Protein 1VDN (pdb70)

B-factor: mean 14.42, std 6.98, range [4.87, 48.29]

Foldseek 3Di:
DKKKFQKDWQNHTLGMWMKDWQCVQQVPVSVQQQCQQACVLVHHFAPKFQQFAAAPWKTKIFFRPPNHPPHFATPVGHFAFQRDQPDFQAAFFWKKFDADWGRHGGGMIIGTHGRDRVCRVTIHTTIGTDPDVVSRVVVNVQAHRRRHGPITMGRNHMHGD/DPPD

Sequence (165 aa):
SQVYFDVEADGQPIGRVVFKLYNDIVPKTAENFRALCTGEKGFGYAGSPFHRVIPDFMLQGGDFTAGNGTGGKSIYGGKFPDENFKKHHDRPGLLSMANAGPNTNGSQFFITTVPCPWLDGKHVVFGEVVDGYDIVKKVESLGSPSGATKARIVVAKSGELAAPA

Secondary structure (DSSP, 8-state):
-EEEEEEEETTEEEEEEEEEE-TTT-HHHHHHHHHHHHTTTS--STT-B--EEETTTEEEE--TTTSSSS----TTSS-B------S---SSSEEEE-BSSTT-B-S-EEEESS--GGGTTTS-EEEEEEE-HHHHHHHHTT--TTS--SS-EEEEEEEE-/-B--

Solvent-accessible surface area: 7137 Å² total; per-residue (Å²): 68,74,0,17,0,30,3,45,10,94,55,113,96,58,30,102,4,14,0,96,3,12,61,128,56,0,75,83,1,3,61,0,0,42,0,1,2,42,29,99,105,70,57,14,0,66,53,3,18,6,46,43,0,25,43,116,22,0,2,3,0,0,1,43,80,49,19,89,26,115,19,12,73,1,31,92,51,49,123,3,77,25,52,28,69,141,68,91,0,84,101,50,4,2,0,0,0,3,12,76,23,115,79,32,1,7,1,20,0,0,2,0,13,38,66,0,72,152,12,45,35,131,6,0,3,0,0,44,24,61,88,12,67,104,13,1,115,117,3,25,76,64,18,31,122,93,2,64,32,213,15,151,3,36,1,35,107,13,7,87,135,104,28,1,111

Organism: Saccharomyces cerevisiae (strain ATCC 204508 / S288c) (NCBI:txid559292)

Radius of gyration: 13.89 Å; Cα contacts (8 Å, |Δi|>4): 442; chains: 2; bounding box: 30×35×34 Å

Structure (mmCIF, N/CA/C/O backbone):
data_1VDN
#
_entry.id   1VDN
#
_cell.length_a   31.737
_cell.length_b   40.009
_cell.length_c   112.736
_cell.angle_alpha   90.000
_cell.angle_beta   90.000
_cell.angle_gamma   90.000
#
_symmetry.space_group_name_H-M   'P 21 21 21'
#
loop_
_entity.id
_entity.type
_entity.pdbx_description
1 polymer 'Cyclophilin A'
2 polymer (ACE)AAPA(MCM)
3 water water
#
loop_
_atom_site.group_PDB
_atom_site.id
_atom_site.type_symbol
_atom_site.label_atom_id
_atom_site.label_alt_id
_atom_site.label_comp_id
_atom_site.label_asym_id
_atom_site.label_entity_id
_atom_site.label_seq_id
_atom_site.pdbx_PDB_ins_code
_atom_site.Cartn_x
_atom_site.Cartn_y
_atom_site.Cartn_z
_atom_site.occupancy
_atom_site.B_iso_or_equiv
_atom_site.auth_seq_id
_atom_site.auth_comp_id
_atom_site.auth_asym_id
_atom_site.auth_atom_id
_atom_site.pdbx_PDB_model_num
ATOM 1 N N . SER A 1 2 ? -2.642 21.731 -15.540 1.00 23.33 2 SER A N 1
ATOM 2 C CA . SER A 1 2 ? -3.485 22.400 -16.576 1.00 20.95 2 SER A CA 1
ATOM 3 C C . SE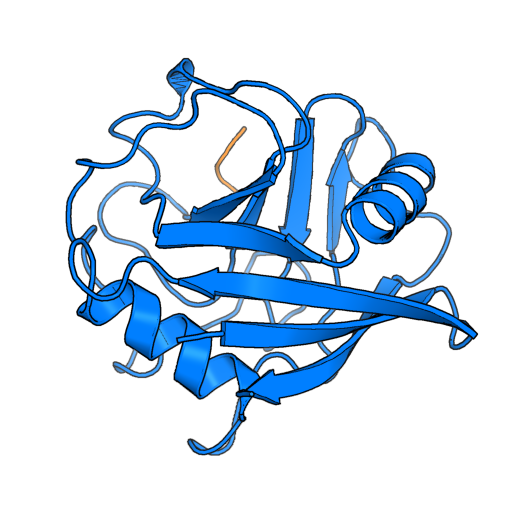R A 1 2 ? -3.996 23.743 -16.073 1.00 17.49 2 SER A C 1
ATOM 4 O O . SER A 1 2 ? -4.864 23.798 -15.206 1.00 17.76 2 SER A O 1
ATOM 6 N N . GLN A 1 3 ? -3.444 24.822 -16.622 1.00 15.10 3 GLN A N 1
ATOM 7 C CA . GLN A 1 3 ? -3.833 26.172 -16.237 1.00 12.80 3 GLN A CA 1
ATOM 8 C C . GLN A 1 3 ? -4.341 26.951 -17.442 1.00 11.91 3 GLN A C 1
ATOM 9 O O . GLN A 1 3 ? -3.809 26.836 -18.548 1.00 12.44 3 GLN A O 1
ATOM 15 N N . VAL A 1 4 ? -5.377 27.748 -17.216 1.00 10.24 4 VAL A N 1
ATOM 16 C CA . VAL A 1 4 ? -5.956 28.580 -18.257 1.00 9.81 4 VAL A CA 1
ATOM 17 C C . VAL A 1 4 ? -6.102 29.974 -17.663 1.00 9.18 4 VAL A C 1
ATOM 18 O O . VAL A 1 4 ? -6.015 30.146 -16.443 1.00 8.76 4 VAL A O 1
ATOM 22 N N . TYR A 1 5 ? -6.319 30.972 -18.508 1.00 7.41 5 TYR A N 1
ATOM 23 C CA . TYR A 1 5 ? -6.440 32.334 -18.012 1.00 8.00 5 TYR A CA 1
ATOM 24 C C . TYR A 1 5 ? -7.487 33.173 -18.717 1.00 9.78 5 TYR A C 1
ATOM 25 O O . TYR A 1 5 ? -7.936 32.848 -19.823 1.00 9.21 5 TYR A O 1
ATOM 34 N N . PHE A 1 6 ? -7.847 34.264 -18.047 1.00 9.10 6 PHE A N 1
ATOM 35 C CA . PHE A 1 6 ? -8.792 35.260 -18.537 1.00 8.76 6 PHE A CA 1
ATOM 36 C C . PHE A 1 6 ? -8.118 36.620 -18.396 1.00 9.05 6 PHE A C 1
ATOM 37 O O . PHE A 1 6 ? -7.559 36.923 -17.341 1.00 9.37 6 PHE A O 1
ATOM 45 N N . ASP A 1 7 ? -8.160 37.432 -19.445 1.00 9.51 7 ASP A N 1
ATOM 46 C CA . ASP A 1 7 ? -7.667 38.799 -19.351 1.00 10.86 7 ASP A CA 1
ATOM 47 C C . ASP A 1 7 ? -8.997 39.514 -19.194 1.00 9.60 7 ASP A C 1
ATOM 48 O O . ASP A 1 7 ? -9.831 39.469 -20.096 1.00 11.97 7 ASP A O 1
ATOM 53 N N . VAL A 1 8 ? -9.209 40.151 -18.048 1.00 9.99 8 VAL A N 1
ATOM 54 C CA . VAL A 1 8 ? -10.475 40.822 -17.785 1.00 9.31 8 VAL A CA 1
ATOM 55 C C . VAL A 1 8 ? -10.462 42.325 -18.041 1.00 9.66 8 VAL A C 1
ATOM 56 O O . VAL A 1 8 ? -9.507 43.019 -17.693 1.00 10.57 8 VAL A O 1
ATOM 60 N N . GLU A 1 9 ? -11.527 42.822 -18.666 1.00 8.50 9 GLU A N 1
ATOM 61 C CA . GLU A 1 9 ? -11.647 44.245 -18.938 1.00 8.87 9 GLU A CA 1
ATOM 62 C C . GLU A 1 9 ? -12.985 44.760 -18.428 1.00 8.85 9 GLU A C 1
ATOM 63 O O . GLU A 1 9 ? -13.983 44.042 -18.451 1.00 9.62 9 GLU A O 1
ATOM 69 N N . ALA A 1 10 ? -12.984 46.000 -17.951 1.00 7.89 10 ALA A N 1
ATOM 70 C CA . ALA A 1 10 ? -14.192 46.657 -17.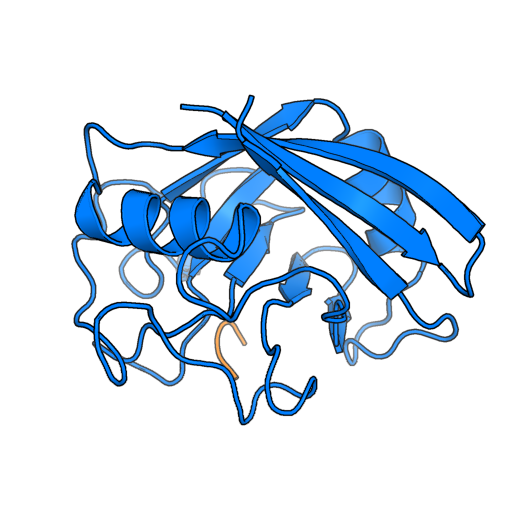475 1.00 8.92 10 ALA A CA 1
ATOM 71 C C . ALA A 1 10 ? -14.292 47.925 -18.315 1.00 10.53 10 ALA A C 1
ATOM 72 O O . ALA A 1 10 ? -13.440 48.813 -18.222 1.00 11.39 10 ALA A O 1
ATOM 74 N N . ASP A 1 11 ? -15.329 48.001 -19.142 1.00 10.51 11 ASP A N 1
ATOM 75 C CA . ASP A 1 11 ? -15.522 49.143 -20.024 1.00 11.64 11 ASP A CA 1
ATOM 76 C C . ASP A 1 11 ? -14.291 49.353 -20.904 1.00 12.76 11 ASP A C 1
ATOM 77 O O . ASP A 1 11 ? -13.840 50.483 -21.110 1.00 12.26 11 ASP A O 1
ATOM 82 N N . GLY A 1 12 ? -13.750 48.246 -21.408 1.00 13.11 12 GLY A N 1
ATOM 83 C CA . GLY A 1 12 ? -12.591 48.299 -22.285 1.00 14.17 12 GLY A CA 1
ATOM 84 C C . GLY A 1 12 ? -11.255 48.536 -21.608 1.00 14.63 12 GLY A C 1
ATOM 85 O O . GLY A 1 12 ? -10.210 48.546 -22.262 1.00 14.29 12 GLY A O 1
ATOM 86 N N . GLN A 1 13 ? -11.284 48.730 -20.296 1.00 14.92 13 GLN A N 1
ATOM 87 C CA . GLN A 1 13 ? -10.066 48.969 -19.534 1.00 15.25 13 GLN A CA 1
ATOM 88 C C . GLN A 1 13 ? -9.509 47.685 -18.933 1.00 14.75 13 GLN A C 1
ATOM 89 O O . GLN A 1 13 ? -10.208 46.982 -18.212 1.00 12.14 13 GLN A O 1
ATOM 95 N N . PRO A 1 14 ? -8.243 47.354 -19.236 1.00 14.05 14 PRO A N 1
ATOM 96 C CA . PRO A 1 14 ? -7.646 46.134 -18.684 1.00 15.25 14 PRO A CA 1
ATOM 97 C C . PRO A 1 14 ? -7.611 46.192 -17.158 1.00 16.17 14 PRO A C 1
ATOM 98 O O . PRO A 1 14 ? -7.133 47.170 -16.578 1.00 17.87 14 PRO A O 1
ATOM 102 N N . ILE A 1 15 ? -8.116 45.143 -16.515 1.00 16.51 15 ILE A N 1
ATOM 103 C CA . ILE A 1 15 ? -8.148 45.079 -15.060 1.00 17.96 15 ILE A CA 1
ATOM 104 C C . ILE A 1 15 ? -7.133 44.078 -14.525 1.00 16.43 15 ILE A C 1
ATOM 105 O O . ILE A 1 15 ? -6.747 44.138 -13.360 1.00 19.14 15 ILE A O 1
ATOM 110 N N . GLY A 1 16 ? -6.706 43.154 -15.378 1.00 14.32 16 GLY A N 1
ATOM 111 C CA . GLY A 1 16 ? -5.739 42.162 -14.952 1.00 13.26 16 GLY A CA 1
ATOM 112 C C . GLY A 1 16 ? -6.037 40.774 -15.477 1.00 12.05 16 GLY A C 1
ATOM 113 O O . GLY A 1 16 ? -7.092 40.532 -16.067 1.00 11.17 16 GLY A O 1
ATOM 114 N N . ARG A 1 17 ? -5.101 39.858 -15.254 1.00 12.14 17 ARG A N 1
ATOM 115 C CA . ARG A 1 17 ? -5.238 38.481 -15.708 1.00 10.94 17 ARG A CA 1
ATOM 116 C C . ARG A 1 17 ? -5.499 37.516 -14.554 1.00 11.81 17 ARG A C 1
ATOM 117 O O . ARG A 1 17 ? -4.793 37.535 -13.543 1.00 12.43 17 ARG A O 1
ATOM 125 N N . VAL A 1 18 ? -6.522 36.680 -14.711 1.00 8.28 18 VAL A N 1
ATOM 126 C CA . VAL A 1 18 ? -6.871 35.678 -13.708 1.00 9.25 18 VAL A CA 1
ATOM 127 C C . VAL A 1 18 ? -6.446 34.322 -14.249 1.00 8.77 18 VAL A C 1
ATOM 128 O O . VAL A 1 18 ? -6.737 33.982 -15.399 1.00 9.33 18 VAL A O 1
ATOM 132 N N . VAL A 1 19 ? -5.743 33.553 -13.428 1.00 8.14 19 VAL A N 1
ATOM 133 C CA . VAL A 1 19 ? -5.284 32.233 -13.834 1.00 7.95 19 VAL A CA 1
ATOM 134 C C . VAL A 1 19 ? -5.957 31.165 -12.987 1.00 8.59 19 VAL A C 1
ATOM 135 O O . VAL A 1 19 ? -6.050 31.294 -11.760 1.00 9.26 19 VAL A O 1
ATOM 139 N N . PHE A 1 20 ? -6.440 30.116 -13.647 1.00 6.71 20 PHE A N 1
ATOM 140 C CA . PHE A 1 20 ? -7.109 29.020 -12.956 1.00 8.59 20 PHE A CA 1
ATOM 141 C C . PHE A 1 20 ? -6.370 27.707 -13.130 1.00 9.55 20 PHE A C 1
ATOM 142 O O . PHE A 1 20 ? -5.791 27.448 -14.184 1.00 9.99 20 PHE A O 1
ATOM 150 N N . LYS A 1 21 ? -6.409 26.879 -12.091 1.00 9.13 21 LYS A N 1
ATOM 151 C CA . LYS A 1 21 ? -5.833 25.546 -12.147 1.00 9.79 21 LYS A CA 1
ATOM 152 C C . LYS A 1 21 ? -7.064 24.657 -12.249 1.00 11.46 21 LYS A C 1
ATOM 153 O O . LYS A 1 21 ? -7.984 24.782 -11.435 1.00 11.51 21 LYS A O 1
ATOM 159 N N . LEU A 1 22 ? -7.095 23.781 -13.247 1.00 11.73 22 LEU A N 1
ATOM 160 C CA . LEU A 1 22 ? -8.228 22.886 -13.426 1.00 11.76 22 LEU A CA 1
ATOM 161 C C . LEU A 1 22 ? -7.947 21.525 -12.795 1.00 12.13 22 LEU A C 1
ATOM 162 O O . LEU A 1 22 ? -6.812 21.047 -12.797 1.00 12.46 22 LEU A O 1
ATOM 167 N N . TYR A 1 23 ? -8.990 20.913 -12.247 1.00 12.15 23 TYR A N 1
ATOM 168 C CA . TYR A 1 23 ? -8.877 19.614 -11.591 1.00 12.44 23 TYR A CA 1
ATOM 169 C C . TYR A 1 23 ? -9.085 18.492 -12.607 1.00 13.11 23 TYR A C 1
ATOM 170 O O . TYR A 1 23 ? -10.016 17.694 -12.488 1.00 13.00 23 TYR A O 1
ATOM 179 N N . ASN A 1 24 ? -8.197 18.431 -13.595 1.00 13.91 24 ASN A N 1
ATOM 180 C CA . ASN A 1 24 ? -8.273 17.436 -14.662 1.00 17.20 24 ASN A CA 1
ATOM 181 C C . ASN A 1 24 ? -8.375 15.991 -14.181 1.00 17.44 24 ASN A C 1
ATOM 182 O O . ASN A 1 24 ? -9.081 15.179 -14.782 1.00 16.68 24 ASN A O 1
ATOM 187 N N . ASP A 1 25 ? -7.662 15.673 -13.105 1.00 18.93 25 ASP A N 1
ATOM 188 C CA . ASP A 1 25 ? -7.646 14.320 -12.556 1.00 19.87 25 ASP A CA 1
ATOM 189 C C . ASP A 1 25 ? -8.965 13.854 -11.939 1.00 19.56 25 ASP A C 1
ATOM 190 O O . ASP A 1 25 ? -9.256 12.658 -11.921 1.00 20.56 25 ASP A O 1
ATOM 195 N N . ILE A 1 26 ? -9.762 14.794 -11.442 1.00 18.03 26 ILE A N 1
ATOM 196 C CA . ILE A 1 26 ? -11.037 14.455 -10.814 1.00 17.45 26 ILE A CA 1
ATOM 197 C C . ILE A 1 26 ? -12.226 14.620 -11.760 1.00 15.11 26 ILE A C 1
ATOM 198 O O . ILE A 1 26 ? -13.136 13.787 -11.787 1.00 15.05 26 ILE A O 1
ATOM 203 N N . VAL A 1 27 ? -12.224 15.703 -12.528 1.00 12.93 27 VAL A N 1
ATOM 204 C CA . VAL A 1 27 ? -13.298 15.963 -13.484 1.00 12.29 27 VAL A CA 1
ATOM 205 C C . VAL A 1 27 ? -12.686 16.300 -14.835 1.00 10.70 27 VAL A C 1
ATOM 206 O O . VAL A 1 27 ? -12.738 17.442 -15.287 1.00 10.46 27 VAL A O 1
ATOM 210 N N . PRO A 1 28 ? -12.099 15.295 -15.501 1.00 11.75 28 PRO A N 1
ATOM 211 C CA . PRO A 1 28 ? -11.463 15.472 -16.809 1.00 11.40 28 PRO A CA 1
ATOM 212 C C . PRO A 1 28 ? -12.367 16.013 -17.911 1.00 10.73 28 PRO A C 1
ATOM 213 O O . PRO A 1 28 ? -11.951 16.864 -18.699 1.00 11.57 28 PRO A O 1
ATOM 217 N N . LYS A 1 29 ? -13.603 15.528 -17.965 1.00 11.62 29 LYS A N 1
ATOM 218 C CA . LYS A 1 29 ? -14.538 15.963 -18.996 1.00 10.47 29 LYS A CA 1
ATOM 219 C C . LYS A 1 29 ? -14.971 17.418 -18.835 1.00 11.17 29 LYS A C 1
ATOM 220 O O . LYS A 1 29 ? -15.088 18.159 -19.812 1.00 10.33 29 LYS A O 1
ATOM 226 N N . THR A 1 30 ? -15.205 17.824 -17.594 1.00 8.26 30 THR A N 1
ATOM 227 C CA . THR A 1 30 ? -15.621 19.190 -17.306 1.00 9.26 30 THR A CA 1
ATOM 228 C C . THR A 1 30 ? -14.438 20.141 -17.503 1.00 8.70 30 THR A C 1
ATOM 229 O O . THR A 1 30 ? -14.586 21.233 -18.054 1.00 9.69 30 THR A O 1
ATOM 233 N N . ALA A 1 31 ? -13.260 19.716 -17.056 1.00 9.34 31 ALA A N 1
ATOM 234 C CA . ALA A 1 31 ? -12.052 20.524 -17.206 1.00 9.63 31 ALA A CA 1
ATOM 235 C C . ALA A 1 31 ? -11.714 20.747 -18.683 1.00 9.14 31 ALA A C 1
ATOM 236 O O . ALA A 1 31 ? -11.349 21.853 -19.077 1.00 9.08 31 ALA A O 1
ATOM 238 N N . GLU A 1 32 ? -11.838 19.695 -19.490 1.00 9.73 32 GLU A N 1
ATOM 239 C CA . GLU A 1 32 ? -11.548 19.781 -20.921 1.00 10.04 32 GLU A CA 1
ATOM 240 C C . GLU A 1 32 ? -12.482 20.772 -21.605 1.00 9.50 32 GLU A C 1
ATOM 241 O O . GLU A 1 32 ? -12.059 21.542 -22.464 1.00 8.21 32 GLU A O 1
ATOM 247 N N . ASN A 1 33 ? -13.754 20.759 -21.217 1.00 8.92 33 ASN A N 1
ATOM 248 C CA . ASN A 1 33 ? -14.724 21.681 -21.796 1.00 7.85 33 ASN A CA 1
ATOM 249 C C . ASN A 1 33 ? -14.277 23.126 -21.543 1.00 6.36 33 ASN A C 1
ATOM 250 O O . ASN A 1 33 ? -14.202 23.945 -22.462 1.00 7.05 33 ASN A O 1
ATOM 255 N N . PHE A 1 34 ? -13.956 23.434 -20.292 1.00 6.47 34 PHE A N 1
ATOM 256 C CA . PHE A 1 34 ? -13.534 24.781 -19.933 1.00 5.56 34 PHE A CA 1
ATOM 257 C C . PHE A 1 34 ? -12.228 25.170 -20.632 1.00 6.06 34 PHE A C 1
ATOM 258 O O . PHE A 1 34 ? -12.090 26.287 -21.131 1.00 6.45 34 PHE A O 1
ATOM 266 N N . ARG A 1 35 ? -11.277 24.243 -20.668 1.00 6.94 35 ARG A N 1
ATOM 267 C CA . ARG A 1 35 ? -9.993 24.500 -21.315 1.00 7.64 35 ARG A CA 1
ATOM 268 C C . ARG A 1 35 ? -10.191 24.850 -22.790 1.00 7.19 35 ARG A C 1
ATOM 269 O O . ARG A 1 35 ? -9.677 25.860 -23.275 1.00 7.31 35 ARG A O 1
ATOM 277 N N . ALA A 1 36 ? -10.939 24.012 -23.501 1.00 8.82 36 ALA A N 1
ATOM 278 C CA . ALA A 1 36 ? -11.194 24.245 -24.921 1.00 7.85 36 ALA A CA 1
ATOM 279 C C . ALA A 1 36 ? -11.920 25.567 -25.158 1.00 6.45 36 ALA A C 1
ATOM 280 O O . ALA A 1 36 ? -11.646 26.271 -26.128 1.00 7.69 36 ALA A O 1
ATOM 282 N N . LEU A 1 37 ? -12.853 25.915 -24.275 1.00 7.13 37 LEU A N 1
ATOM 283 C CA . LEU A 1 37 ? -13.571 27.166 -24.447 1.00 6.56 37 LEU A CA 1
ATOM 284 C C . LEU A 1 37 ? -12.639 28.357 -24.207 1.00 6.58 37 LEU A C 1
ATOM 285 O O . LEU A 1 37 ? -12.836 29.432 -24.770 1.00 7.07 37 LEU A O 1
ATOM 290 N N . CYS A 1 38 ? -11.608 28.157 -23.389 1.00 6.92 38 CYS A N 1
ATOM 291 C CA . CYS A 1 38 ? -10.650 29.222 -23.117 1.00 6.61 38 CYS A CA 1
ATOM 292 C C . CYS A 1 38 ? -9.764 29.471 -24.333 1.00 6.47 38 CYS A C 1
ATOM 293 O O . CYS A 1 38 ? -9.491 30.614 -24.678 1.00 8.10 38 CYS A O 1
ATOM 296 N N . THR A 1 39 ? -9.319 28.400 -24.981 1.00 8.12 39 THR A N 1
ATOM 297 C CA . THR A 1 39 ? -8.459 28.556 -26.151 1.00 9.37 39 THR A CA 1
ATOM 298 C C . THR A 1 39 ? -9.256 28.951 -27.384 1.00 10.87 39 THR A C 1
ATOM 299 O O . THR A 1 39 ? -8.732 29.606 -28.287 1.00 9.48 39 THR A O 1
ATOM 303 N N . GLY A 1 40 ? -10.524 28.545 -27.418 1.00 9.64 40 GLY A N 1
ATOM 304 C CA . GLY A 1 40 ? -11.371 28.854 -28.554 1.00 11.12 40 GLY A CA 1
ATOM 305 C C . GLY A 1 40 ? -11.026 27.986 -29.750 1.00 10.92 40 GLY A C 1
ATOM 306 O O . GLY A 1 40 ? -11.461 28.262 -30.866 1.00 10.60 40 GLY A O 1
ATOM 307 N N . GLU A 1 41 ? -10.262 26.926 -29.511 1.00 10.69 41 GLU A N 1
ATOM 308 C CA . GLU A 1 41 ? -9.825 26.031 -30.581 1.00 11.82 41 GLU A CA 1
ATOM 309 C C . GLU A 1 41 ? -10.941 25.345 -31.363 1.00 12.93 41 GLU A C 1
ATOM 310 O O . GLU A 1 41 ? -10.722 24.904 -32.492 1.00 13.10 41 GLU A O 1
ATOM 316 N N . LYS A 1 42 ? -12.132 25.259 -30.776 1.00 11.16 42 LYS A N 1
ATOM 317 C CA . LYS A 1 42 ? -13.262 24.614 -31.448 1.00 12.87 42 LYS A CA 1
ATOM 318 C C . LYS A 1 42 ? -14.001 25.577 -32.376 1.00 13.06 42 LYS A C 1
ATOM 319 O O . LYS A 1 42 ? -14.886 25.166 -33.125 1.00 12.72 42 LYS A O 1
ATOM 325 N N . GLY A 1 43 ? -13.650 26.858 -32.317 1.00 12.14 43 GLY A N 1
ATOM 326 C CA . GLY A 1 43 ? -14.302 27.840 -33.165 1.00 11.70 43 GLY A CA 1
ATOM 327 C C . GLY A 1 43 ? -15.233 28.751 -32.391 1.00 12.49 43 GLY A C 1
ATOM 328 O O . GLY A 1 43 ? -15.864 29.646 -32.954 1.00 14.14 43 GLY A O 1
ATOM 329 N N . PHE A 1 44 ? -15.320 28.515 -31.088 1.00 12.09 44 PHE A N 1
ATOM 330 C CA . PHE A 1 44 ? -16.166 29.316 -30.213 1.00 12.20 44 PHE A CA 1
ATOM 331 C C . PHE A 1 44 ? -15.594 29.236 -28.808 1.00 11.81 44 PHE A C 1
ATOM 332 O O . PHE A 1 44 ? -14.872 28.296 -28.477 1.00 11.68 44 PHE A O 1
ATOM 340 N N 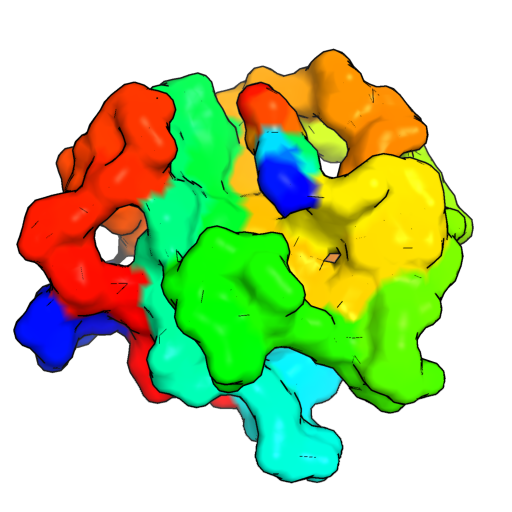. GLY A 1 45 ? -15.899 30.226 -27.981 1.00 11.29 45 GLY A N 1
ATOM 341 C CA . GLY A 1 45 ? -15.365 30.198 -26.636 1.00 10.42 45 GLY A CA 1
ATOM 342 C C . GLY A 1 45 ? -15.627 31.444 -25.826 1.00 7.98 45 GLY A C 1
ATOM 343 O O . GLY A 1 45 ? -16.435 32.293 -26.196 1.00 9.07 45 GLY A O 1
ATOM 344 N N . TYR A 1 46 ? -14.896 31.561 -24.723 1.00 7.78 46 TYR A N 1
ATOM 345 C CA . TYR A 1 46 ? -15.052 32.667 -23.792 1.00 7.93 46 TYR A CA 1
ATOM 346 C C . TYR A 1 46 ? -14.570 34.059 -24.179 1.00 7.12 46 TYR A C 1
ATOM 347 O O . TYR A 1 46 ? -15.054 35.043 -23.622 1.00 8.47 46 TYR A O 1
ATOM 356 N N . ALA A 1 47 ? -13.628 34.166 -25.114 1.00 7.85 47 ALA A N 1
ATOM 357 C CA . ALA A 1 47 ? -13.136 35.488 -25.488 1.00 7.50 47 ALA A CA 1
ATOM 358 C C . ALA A 1 47 ? -14.287 36.369 -25.951 1.00 8.84 47 ALA A C 1
ATOM 359 O O . ALA A 1 47 ? -15.017 36.013 -26.875 1.00 9.91 47 ALA A O 1
ATOM 361 N N . GLY A 1 48 ? -14.452 37.513 -25.292 1.00 8.71 48 GLY A N 1
ATOM 362 C CA . GLY A 1 48 ? -15.517 38.432 -25.648 1.00 10.71 48 GLY A CA 1
ATOM 363 C C . GLY A 1 48 ? -16.795 38.242 -24.852 1.00 10.47 48 GLY A C 1
ATOM 364 O O . GLY A 1 48 ? -17.710 39.058 -24.952 1.00 12.45 48 GLY A O 1
ATOM 365 N N . SER A 1 49 ? -16.867 37.175 -24.060 1.00 10.98 49 SER A N 1
ATOM 366 C CA . SER A 1 49 ? -18.065 36.916 -23.265 1.00 9.36 49 SER A CA 1
ATOM 367 C C . SER A 1 49 ? -18.043 37.721 -21.970 1.00 9.83 49 SER A C 1
ATOM 368 O O . SER A 1 49 ? -16.988 37.939 -21.372 1.00 9.98 49 SER A O 1
ATOM 371 N N . PRO A 1 50 ? -19.218 38.177 -21.519 1.00 9.13 50 PRO A N 1
ATOM 372 C CA . PRO A 1 50 ? -19.326 38.972 -20.294 1.00 9.62 50 PRO A CA 1
ATOM 373 C C . PRO A 1 50 ? -19.547 38.216 -18.992 1.00 9.82 50 PRO A C 1
ATOM 374 O O . PRO A 1 50 ? -19.861 37.029 -18.979 1.00 9.96 50 PRO A O 1
ATOM 378 N N . PHE A 1 51 ? -19.352 38.936 -17.893 1.00 10.28 51 PHE A N 1
ATOM 379 C CA . PHE A 1 51 ? -19.642 38.410 -16.570 1.00 10.33 51 PHE A CA 1
ATOM 380 C C . PHE A 1 51 ? -20.983 39.105 -16.381 1.00 9.40 51 PHE A C 1
ATOM 381 O O . PHE A 1 51 ? -21.049 40.242 -15.908 1.00 10.26 51 PHE A O 1
ATOM 389 N N . HIS A 1 52 ? -22.046 38.423 -16.792 1.00 9.53 52 HIS A N 1
ATOM 390 C CA . HIS A 1 52 ? -23.391 38.978 -16.747 1.00 10.29 52 HIS A CA 1
ATOM 391 C C . HIS A 1 52 ? -24.061 38.963 -15.388 1.00 10.58 52 HIS A C 1
ATOM 392 O O . HIS A 1 52 ? -25.134 39.540 -15.211 1.00 12.39 52 HIS A O 1
ATOM 399 N N . ARG A 1 53 ? -23.430 38.316 -14.422 1.00 9.67 53 ARG A N 1
ATOM 400 C CA . ARG A 1 53 ? -24.020 38.236 -13.102 1.00 10.27 53 ARG A CA 1
ATOM 401 C C . ARG A 1 53 ? -22.914 38.288 -12.060 1.00 9.38 53 ARG A C 1
ATOM 402 O O . ARG A 1 53 ? -22.195 37.313 -11.868 1.00 11.14 53 ARG A O 1
ATOM 410 N N . VAL A 1 54 ? -22.770 39.435 -11.403 1.00 10.40 54 VAL A N 1
ATOM 411 C CA . VAL A 1 54 ? -21.746 39.604 -10.379 1.00 10.25 54 VAL A CA 1
ATOM 412 C C . VAL A 1 54 ? -22.415 40.022 -9.077 1.00 10.41 54 VAL A C 1
ATOM 413 O O . VAL A 1 54 ? -22.917 41.140 -8.954 1.00 11.58 54 VAL A O 1
ATOM 417 N N . ILE A 1 55 ? -22.397 39.118 -8.104 1.00 9.38 55 ILE A N 1
ATOM 418 C CA . ILE A 1 55 ? -23.039 39.367 -6.822 1.00 10.30 55 ILE A CA 1
ATOM 419 C C . ILE A 1 55 ? -22.052 39.383 -5.661 1.00 10.36 55 ILE A C 1
ATOM 420 O O . ILE A 1 55 ? -21.485 38.348 -5.303 1.00 9.53 55 ILE A O 1
ATOM 425 N N . PRO A 1 56 ? -21.837 40.563 -5.057 1.00 10.56 56 PRO A N 1
ATOM 426 C CA . PRO A 1 56 ? -20.913 40.699 -3.927 1.00 10.70 56 PRO A CA 1
ATOM 427 C C . PRO A 1 56 ? -21.306 39.758 -2.789 1.00 10.28 56 PRO A C 1
ATOM 428 O O . PRO A 1 56 ? -22.490 39.552 -2.520 1.00 11.60 56 PRO A O 1
ATOM 432 N N . ASP A 1 57 ? -20.303 39.200 -2.119 1.00 11.49 57 ASP A N 1
ATOM 433 C CA . ASP A 1 57 ? -20.520 38.264 -1.022 1.00 11.65 57 ASP A CA 1
ATOM 434 C C . ASP A 1 57 ? -21.095 36.943 -1.520 1.00 11.03 57 ASP A C 1
ATOM 435 O O . ASP A 1 57 ? -21.704 36.199 -0.749 1.00 10.75 57 ASP A O 1
ATOM 440 N N . PHE A 1 58 ? -20.911 36.646 -2.807 1.00 9.49 58 PHE A N 1
ATOM 441 C CA . PHE A 1 58 ? -21.420 35.395 -3.361 1.00 8.70 58 PHE A CA 1
ATOM 442 C C . PHE A 1 58 ? -20.533 34.831 -4.472 1.00 9.73 58 PHE A C 1
ATOM 443 O O . PHE A 1 58 ? -19.739 33.926 -4.233 1.00 8.95 58 PHE A O 1
ATOM 451 N N . M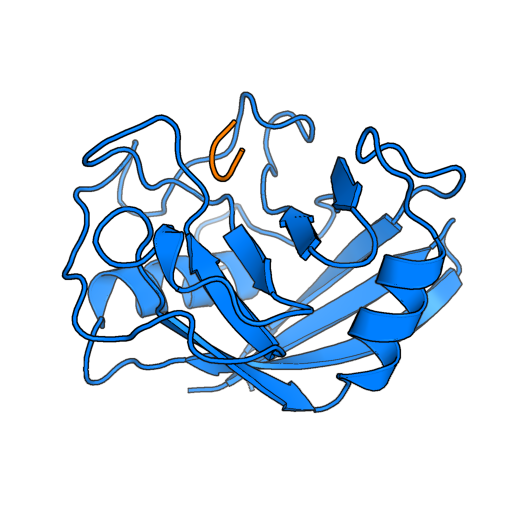ET A 1 59 ? -20.664 35.357 -5.685 1.00 8.81 59 MET A N 1
ATOM 452 C CA . MET A 1 59 ? -19.855 34.847 -6.786 1.00 8.53 59 MET A CA 1
ATOM 453 C C . MET A 1 59 ? -19.936 35.679 -8.056 1.00 8.86 59 MET A C 1
ATOM 454 O O . MET A 1 59 ? -20.733 36.611 -8.158 1.00 8.02 59 MET A O 1
ATOM 459 N N . LEU A 1 60 ? -19.076 35.338 -9.012 1.00 8.07 60 LEU A N 1
ATOM 460 C CA . LEU A 1 60 ? -19.041 35.989 -10.319 1.00 8.00 60 LEU A CA 1
ATOM 461 C C . LEU A 1 60 ? -19.488 34.921 -11.304 1.00 6.51 60 LEU A C 1
ATOM 462 O O . LEU A 1 60 ? -18.962 33.815 -11.281 1.00 6.76 60 LEU A O 1
ATOM 467 N N . GLN A 1 61 ? -20.454 35.237 -12.159 1.00 6.52 61 GLN A N 1
ATOM 468 C CA . GLN A 1 61 ? -20.904 34.263 -13.143 1.00 6.25 61 GLN A CA 1
ATOM 469 C C . GLN A 1 61 ? -20.732 34.789 -14.560 1.00 5.57 61 GLN A C 1
ATOM 470 O O . GLN A 1 61 ? -21.012 35.957 -14.842 1.00 6.53 61 GLN A O 1
ATOM 476 N N . GLY A 1 62 ? -20.261 33.918 -15.445 1.00 6.20 62 GLY A N 1
ATOM 477 C CA . GLY A 1 62 ? -20.080 34.299 -16.835 1.00 7.11 62 GLY A CA 1
ATOM 478 C C . GLY A 1 62 ? -20.114 33.069 -17.717 1.00 5.94 62 GLY A C 1
ATOM 479 O O . GLY A 1 62 ? -20.661 32.035 -17.333 1.00 6.31 62 GLY A O 1
ATOM 480 N N . GLY A 1 63 ? -19.537 33.179 -18.910 1.00 5.46 63 GLY A N 1
ATOM 481 C CA . GLY A 1 63 ? -19.479 32.036 -19.797 1.00 6.32 63 GLY A CA 1
ATOM 482 C C . GLY A 1 63 ? -20.562 31.892 -20.848 1.00 6.16 63 GLY A C 1
ATOM 483 O O . GLY A 1 63 ? -20.526 30.934 -21.614 1.00 7.33 63 GLY A O 1
ATOM 484 N N . ASP A 1 64 ? -21.525 32.807 -20.881 1.00 7.50 64 ASP A N 1
ATOM 485 C CA . ASP A 1 64 ? -22.591 32.731 -21.881 1.00 7.73 64 ASP A CA 1
ATOM 486 C C . ASP A 1 64 ? -22.107 33.475 -23.119 1.00 7.99 64 ASP A C 1
ATOM 487 O O . ASP A 1 64 ? -22.382 34.662 -23.281 1.00 7.26 64 ASP A O 1
ATOM 492 N N . PHE A 1 65 ? -21.373 32.778 -23.984 1.00 10.33 65 PHE A N 1
ATOM 493 C CA . PHE A 1 65 ? -20.843 33.408 -25.186 1.00 11.99 65 PHE A CA 1
ATOM 494 C C . PHE A 1 65 ? -21.805 33.488 -26.367 1.00 13.96 65 PHE A C 1
ATOM 495 O O . PHE A 1 65 ? -21.434 33.987 -27.429 1.00 14.85 65 PHE A O 1
ATOM 503 N N . THR A 1 66 ? -23.034 33.012 -26.198 1.00 14.64 66 THR A N 1
ATOM 504 C CA . THR A 1 66 ? -23.992 33.079 -27.298 1.00 15.07 66 THR A CA 1
ATOM 505 C C . THR A 1 66 ? -25.083 34.126 -27.066 1.00 16.40 66 THR A C 1
ATOM 506 O O . THR A 1 66 ? -25.591 34.714 -28.021 1.00 17.56 66 THR A O 1
ATOM 510 N N . ALA A 1 67 ? -25.432 34.369 -25.804 1.00 14.78 67 ALA A N 1
ATOM 511 C CA . ALA A 1 67 ? -26.465 35.350 -25.473 1.00 15.16 67 ALA A CA 1
ATOM 512 C C . ALA A 1 67 ? -26.008 36.346 -24.406 1.00 14.65 67 ALA A C 1
ATOM 513 O O . ALA A 1 67 ? -26.615 37.404 -24.228 1.00 14.55 67 ALA A O 1
ATOM 515 N N . GLY A 1 68 ? -24.942 35.998 -23.691 1.00 14.13 68 GLY A N 1
ATOM 516 C CA . GLY A 1 68 ? -24.417 36.880 -22.662 1.00 13.79 68 GLY A CA 1
ATOM 517 C C . GLY A 1 68 ? -25.396 37.290 -21.578 1.00 13.66 68 GLY A C 1
ATOM 518 O O . GLY A 1 68 ? -25.244 38.355 -20.980 1.00 14.38 68 GLY A O 1
ATOM 519 N N . ASN A 1 69 ? -26.397 36.458 -21.312 1.00 14.29 69 ASN A N 1
ATOM 520 C CA . ASN A 1 69 ? -27.377 36.789 -20.281 1.00 14.64 69 ASN A CA 1
ATOM 521 C C . ASN A 1 69 ? -27.866 35.586 -19.481 1.00 15.55 69 ASN A C 1
ATOM 522 O O . ASN A 1 69 ? -28.863 35.684 -18.759 1.00 16.10 69 ASN A O 1
ATOM 527 N N . GLY A 1 70 ? -27.178 34.457 -19.610 1.00 14.16 70 GLY A N 1
ATOM 528 C CA . GLY A 1 70 ? -27.569 33.267 -18.874 1.00 16.12 70 GLY A CA 1
ATOM 529 C C . GLY A 1 70 ? -28.465 32.297 -19.624 1.00 16.07 70 GLY A C 1
ATOM 530 O O . GLY A 1 70 ? -28.644 31.156 -19.198 1.00 15.83 70 GLY A O 1
ATOM 531 N N . THR A 1 71 ? -29.025 32.737 -20.745 1.00 17.22 71 THR A N 1
ATOM 532 C CA . THR A 1 71 ? -29.910 31.882 -21.534 1.00 17.16 71 THR A CA 1
ATOM 533 C C . THR A 1 71 ? -29.168 31.123 -22.626 1.00 17.87 71 THR A C 1
ATOM 534 O O . THR A 1 71 ? -29.735 30.250 -23.288 1.00 17.48 71 THR A O 1
ATOM 538 N N . GLY A 1 72 ? -27.897 31.452 -22.817 1.00 16.03 72 GLY A N 1
ATOM 539 C CA . GLY A 1 72 ? -27.141 30.797 -23.863 1.00 16.84 72 GLY A CA 1
ATOM 540 C C . GLY A 1 72 ? -25.921 30.034 -23.405 1.00 16.89 72 GLY A C 1
ATOM 541 O O . GLY A 1 72 ? -25.787 29.677 -22.235 1.00 18.77 72 GLY A O 1
ATOM 542 N N . GLY A 1 73 ? -25.020 29.792 -24.347 1.00 16.78 73 GLY A N 1
ATOM 543 C CA . GLY A 1 73 ? -23.821 29.050 -24.031 1.00 17.60 73 GLY A CA 1
ATOM 544 C C . GLY A 1 73 ? -24.052 27.591 -24.355 1.00 17.45 73 GLY A C 1
ATOM 545 O O . GLY A 1 73 ? -25.189 27.108 -24.354 1.00 17.57 73 GLY A O 1
ATOM 546 N N . LYS A 1 74 ? -22.966 26.889 -24.645 1.00 17.16 74 LYS A N 1
ATOM 547 C CA . LYS A 1 74 ? -23.033 25.480 -24.977 1.00 16.38 74 LYS A CA 1
ATOM 548 C C . LYS A 1 74 ? -21.676 24.853 -24.712 1.00 13.73 74 LYS A C 1
ATOM 549 O O . LYS A 1 74 ? -20.657 25.544 -24.696 1.00 12.83 74 LYS A O 1
ATOM 555 N N . SER A 1 75 ? -21.666 23.547 -24.486 1.00 13.00 75 SER A N 1
ATOM 556 C CA . SER A 1 75 ? -20.421 22.844 -24.224 1.00 12.69 75 SER A CA 1
ATOM 557 C C . SER A 1 75 ? -19.784 22.467 -25.554 1.00 11.88 75 SER A C 1
ATOM 558 O O . SER A 1 75 ? -20.349 22.722 -26.619 1.00 13.99 75 SER A O 1
ATOM 561 N N . ILE A 1 76 ? -18.605 21.862 -25.480 1.00 12.36 76 ILE A N 1
ATOM 562 C CA . ILE A 1 76 ? -17.888 21.427 -26.672 1.00 12.27 76 ILE A CA 1
ATOM 563 C C . ILE A 1 76 ? -18.346 20.027 -27.077 1.00 13.26 76 ILE A C 1
ATOM 564 O O . ILE A 1 76 ? -17.874 19.473 -28.069 1.00 12.23 76 ILE A O 1
ATOM 569 N N . TYR A 1 77 ? -19.267 19.456 -26.306 1.00 12.99 77 TYR A N 1
ATOM 570 C CA . TYR A 1 77 ? -19.754 18.106 -26.574 1.00 12.84 77 TYR A CA 1
ATOM 571 C C . TYR A 1 77 ? -21.045 18.068 -27.377 1.00 13.85 77 TYR A C 1
ATOM 572 O O . TYR A 1 77 ? -21.590 16.993 -27.638 1.00 13.34 77 TYR A O 1
ATOM 581 N N . GLY A 1 78 ? -21.511 19.247 -27.772 1.00 16.62 78 GLY A N 1
ATOM 582 C CA . GLY A 1 78 ? -22.739 19.366 -28.533 1.00 20.63 78 GLY A CA 1
ATOM 583 C C . GLY A 1 78 ? -23.668 20.306 -27.790 1.00 23.59 78 GLY A C 1
ATOM 584 O O . GLY A 1 78 ? -23.563 21.529 -27.909 1.00 25.98 78 GLY A O 1
ATOM 585 N N . GLY A 1 79 ? -24.576 19.735 -27.010 1.00 25.83 79 GLY A N 1
ATOM 586 C CA . GLY A 1 79 ? -25.499 20.551 -26.245 1.00 24.70 79 GLY A CA 1
ATOM 587 C C . GLY A 1 79 ? -24.982 20.674 -24.828 1.00 23.70 79 GLY A C 1
ATOM 588 O O . GLY A 1 79 ? -23.890 21.199 -24.600 1.00 25.20 79 GLY A O 1
ATOM 589 N N . LYS A 1 80 ? -25.765 20.191 -23.871 1.00 21.87 80 LYS A N 1
ATOM 590 C CA . LYS A 1 80 ? -25.364 20.229 -22.473 1.00 20.39 80 LYS A CA 1
ATOM 591 C C . LYS A 1 80 ? -24.925 18.828 -22.078 1.00 19.83 80 LYS A C 1
ATOM 592 O O . LYS A 1 80 ? -25.354 17.848 -22.687 1.00 21.24 80 LYS A O 1
ATOM 598 N N . PHE A 1 81 ? -24.057 18.726 -21.076 1.00 16.62 81 PHE A N 1
ATOM 599 C CA . PHE A 1 81 ? -23.595 17.419 -20.640 1.00 14.88 81 PHE A CA 1
ATOM 600 C C . PHE A 1 81 ? -23.904 17.146 -19.174 1.00 15.02 81 PHE A C 1
ATOM 601 O O . PHE A 1 81 ? -24.070 18.069 -18.374 1.00 14.92 81 PHE A O 1
ATOM 609 N N . PRO A 1 82 ? -24.009 15.863 -18.806 1.00 15.62 82 PRO A N 1
ATOM 610 C CA . PRO A 1 82 ? -24.308 15.452 -17.431 1.00 15.96 82 PRO A CA 1
ATOM 611 C C . PRO A 1 82 ? -23.297 15.920 -16.394 1.00 16.25 82 PRO A C 1
ATOM 612 O O . PRO A 1 82 ? -22.141 16.208 -16.713 1.00 16.04 82 PRO A O 1
ATOM 616 N N . ASP A 1 83 ? -23.745 16.005 -15.147 1.00 15.77 83 ASP A N 1
ATOM 617 C CA . ASP A 1 83 ? -22.860 16.397 -14.063 1.00 15.16 83 ASP A CA 1
ATOM 618 C C . ASP A 1 83 ? -21.868 15.243 -13.933 1.00 16.22 83 ASP A C 1
ATOM 619 O O . ASP A 1 83 ? -22.257 14.106 -13.661 1.00 16.81 83 ASP A O 1
ATOM 624 N N . GLU A 1 84 ? -20.589 15.536 -14.148 1.00 15.91 84 GLU A N 1
ATOM 625 C CA . GLU A 1 84 ? -19.546 14.515 -14.093 1.00 15.92 84 GLU A CA 1
ATOM 626 C C . GLU A 1 84 ? -19.489 13.817 -12.738 1.00 16.75 84 GLU A C 1
ATOM 627 O O . GLU A 1 84 ? -19.545 12.589 -12.660 1.00 17.53 84 GLU A O 1
ATOM 633 N N . ASN A 1 85 ? -19.362 14.608 -11.679 1.00 16.13 85 ASN A N 1
ATOM 634 C CA . ASN A 1 85 ? -19.344 14.102 -10.310 1.00 16.02 85 ASN A CA 1
ATOM 635 C C . ASN A 1 85 ? -19.340 15.303 -9.375 1.00 15.62 85 ASN A C 1
ATOM 636 O O . ASN A 1 85 ? -19.149 16.437 -9.818 1.00 14.67 85 ASN A O 1
ATOM 641 N N . PHE A 1 86 ? -19.565 15.058 -8.088 1.00 15.37 86 PHE A N 1
ATOM 64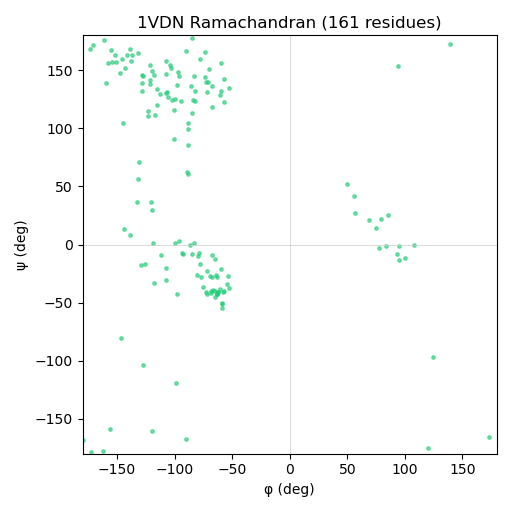2 C CA . PHE A 1 86 ? -19.593 16.131 -7.104 1.00 15.18 86 PHE A CA 1
ATOM 643 C C . PHE A 1 86 ? -18.539 15.902 -6.027 1.00 15.67 86 PHE A C 1
ATOM 644 O O . PHE A 1 86 ? -18.754 16.213 -4.853 1.00 16.36 86 PHE A O 1
ATOM 652 N N . LYS A 1 87 ? -17.394 15.364 -6.441 1.00 15.53 87 LYS A N 1
ATOM 653 C CA . LYS A 1 87 ? -16.297 15.073 -5.525 1.00 16.27 87 LYS A CA 1
ATOM 654 C C . LYS A 1 87 ? -15.721 16.321 -4.866 1.00 14.85 87 LYS A C 1
ATOM 655 O O . LYS A 1 87 ? -15.422 16.318 -3.670 1.00 16.92 87 LYS A O 1
ATOM 661 N N . LYS A 1 88 ? -15.557 17.386 -5.644 1.00 12.98 88 LYS A N 1
ATOM 662 C CA . LYS A 1 88 ? -15.031 18.639 -5.120 1.00 13.21 88 LYS A CA 1
ATOM 663 C C . LYS A 1 88 ? -16.161 19.477 -4.520 1.00 13.07 88 LYS A C 1
ATOM 664 O O . LYS A 1 88 ? -17.239 19.591 -5.106 1.00 13.74 88 LYS A O 1
ATOM 670 N N . HIS A 1 89 ? -15.901 20.063 -3.354 1.00 13.25 89 HIS A N 1
ATOM 671 C CA . HIS A 1 89 ? -16.890 20.869 -2.639 1.00 12.68 89 HIS A CA 1
ATOM 672 C C . HIS A 1 89 ? -16.614 22.372 -2.675 1.00 11.67 89 HIS A C 1
ATOM 673 O O . HIS A 1 89 ? -15.481 22.801 -2.884 1.00 11.54 89 HIS A O 1
ATOM 680 N N . HIS A 1 90 ? -17.663 23.165 -2.459 1.00 10.76 90 HIS A N 1
ATOM 681 C CA . HIS A 1 90 ? -17.554 24.625 -2.461 1.00 10.03 90 HIS A CA 1
ATOM 682 C C . HIS A 1 90 ? -17.196 25.096 -1.048 1.00 11.49 90 HIS A C 1
ATOM 683 O O . HIS A 1 90 ? -17.933 25.869 -0.440 1.00 9.97 90 HIS A O 1
ATOM 690 N N . ASP A 1 91 ? -16.056 24.652 -0.530 1.00 13.04 91 ASP A N 1
ATOM 691 C CA . ASP A 1 91 ? -15.671 25.009 0.831 1.00 14.56 91 ASP A CA 1
ATOM 692 C C . ASP A 1 91 ? -15.049 26.378 1.092 1.00 14.20 91 ASP A C 1
ATOM 693 O O . ASP A 1 91 ? -14.905 26.780 2.248 1.00 13.56 91 ASP A O 1
ATOM 698 N N . ARG A 1 92 ? -14.698 27.111 0.044 1.00 12.26 92 ARG A N 1
ATOM 699 C CA . ARG A 1 92 ? -14.060 28.407 0.242 1.00 11.77 92 ARG A CA 1
ATOM 700 C C . ARG A 1 92 ? -14.155 29.266 -1.007 1.00 12.32 92 ARG A C 1
ATOM 701 O O . ARG A 1 92 ? -14.660 28.819 -2.037 1.00 12.09 92 ARG A O 1
ATOM 709 N N . PRO A 1 93 ? -13.683 30.521 -0.923 1.00 12.58 93 PRO A N 1
ATOM 710 C CA . PRO A 1 93 ? -13.714 31.427 -2.073 1.00 10.68 93 PRO A CA 1
ATOM 711 C C . PRO A 1 93 ? -12.634 30.993 -3.062 1.00 11.56 93 PRO A C 1
ATOM 712 O O . PRO A 1 93 ? -11.757 30.196 -2.722 1.00 12.70 93 PRO A O 1
ATOM 716 N N . GLY A 1 94 ? -12.701 31.513 -4.282 1.00 10.18 94 GLY A N 1
ATOM 717 C CA . GLY A 1 94 ? -11.695 31.183 -5.278 1.00 9.30 94 GLY A CA 1
ATOM 718 C C . GLY A 1 94 ? -11.829 29.851 -5.990 1.00 10.55 94 GLY A C 1
ATOM 719 O O . GLY A 1 94 ? -10.847 29.331 -6.522 1.00 11.42 94 GLY A O 1
ATOM 720 N N . LEU A 1 95 ? -13.038 29.298 -6.006 1.00 8.27 95 LEU A N 1
ATOM 721 C CA . LEU A 1 95 ? -13.289 28.027 -6.672 1.00 9.29 95 LEU A CA 1
ATOM 722 C C . LEU A 1 95 ? -14.077 28.247 -7.962 1.00 8.94 95 LEU A C 1
ATOM 723 O O . LEU A 1 95 ? -14.899 29.163 -8.049 1.00 10.33 95 LEU A O 1
ATOM 728 N N . LEU A 1 96 ? -13.796 27.410 -8.960 1.00 8.59 96 LEU A N 1
ATOM 729 C CA . LEU A 1 96 ? -14.451 27.457 -10.270 1.00 8.55 96 LEU A CA 1
ATOM 730 C C . LEU A 1 96 ? -15.489 26.344 -10.304 1.00 7.47 96 LEU A C 1
ATOM 731 O O . LEU A 1 96 ? -15.156 25.178 -10.098 1.00 7.45 96 LEU A O 1
ATOM 736 N N . SER A 1 97 ? -16.740 26.697 -10.578 1.00 5.68 97 SER A N 1
ATOM 737 C CA . SER A 1 97 ? -17.808 25.707 -10.606 1.00 7.18 97 SER A CA 1
ATOM 738 C C . SER A 1 97 ? -18.746 25.946 -11.788 1.00 5.61 97 SER A C 1
ATOM 739 O O . SER A 1 97 ? -18.816 27.054 -12.322 1.00 6.92 97 SER A O 1
ATOM 742 N N . MET A 1 98 ? -19.459 24.904 -12.199 1.00 5.37 98 MET A N 1
ATOM 743 C CA . MET A 1 98 ? -20.377 25.021 -13.325 1.00 6.15 98 MET A CA 1
ATOM 744 C C . MET A 1 98 ? -21.746 25.556 -12.942 1.00 7.31 98 MET A C 1
ATOM 745 O O . MET A 1 98 ? -22.404 25.008 -12.062 1.00 8.35 98 MET A O 1
ATOM 750 N N . ALA A 1 99 ? -22.160 26.636 -13.596 1.00 7.58 99 ALA A N 1
ATOM 751 C CA . ALA A 1 99 ? -23.488 27.189 -13.364 1.00 8.23 99 ALA A CA 1
ATOM 752 C C . ALA A 1 99 ? -24.383 26.245 -14.165 1.00 9.35 99 ALA A C 1
ATOM 753 O O . ALA A 1 99 ? -23.901 25.539 -15.053 1.00 10.69 99 ALA A O 1
ATOM 755 N N . ASN A 1 100 ? -25.675 26.201 -13.862 1.00 8.56 100 ASN A N 1
ATOM 756 C CA . ASN A 1 100 ? -26.545 25.313 -14.625 1.00 9.42 100 ASN A CA 1
ATOM 757 C C . ASN A 1 100 ? -28.019 25.656 -14.479 1.00 9.97 100 ASN A C 1
ATOM 758 O O . ASN A 1 100 ? -28.383 26.631 -13.821 1.00 10.03 100 ASN A O 1
ATOM 763 N N . ALA A 1 101 ? -28.857 24.843 -15.110 1.00 11.63 101 ALA A N 1
ATOM 764 C CA . ALA A 1 101 ? -30.302 25.031 -15.076 1.00 11.19 101 ALA A CA 1
ATOM 765 C C . ALA A 1 101 ? -30.942 23.803 -14.448 1.00 12.12 101 ALA A C 1
ATOM 766 O O . ALA A 1 101 ? -32.078 23.446 -14.763 1.00 13.36 101 ALA A O 1
ATOM 768 N N . GLY A 1 102 ? -30.204 23.159 -13.553 1.00 11.38 102 GLY A N 1
ATOM 769 C CA . GLY A 1 102 ? -30.709 21.969 -12.903 1.00 11.37 102 GLY A CA 1
ATOM 770 C C . GLY A 1 102 ? -29.812 20.784 -13.188 1.00 13.76 102 GLY A C 1
ATOM 771 O O . GLY A 1 102 ? -28.764 20.940 -13.816 1.00 14.37 102 GLY A O 1
ATOM 772 N N . PRO A 1 103 ? -30.193 19.581 -12.742 1.00 14.50 103 PRO A N 1
ATOM 773 C CA . PRO A 1 103 ? -29.392 18.374 -12.965 1.00 14.02 103 PRO A CA 1
ATOM 774 C C . PRO A 1 103 ? -29.015 18.117 -14.422 1.00 14.80 103 PRO A C 1
ATOM 775 O O . PRO A 1 103 ? -29.842 18.246 -15.320 1.00 15.01 103 PRO A O 1
ATOM 779 N N . ASN A 1 104 ? -27.748 17.771 -14.636 1.00 15.12 104 ASN A N 1
ATOM 780 C CA . ASN A 1 104 ? -27.224 17.447 -15.961 1.00 14.61 104 ASN A CA 1
ATOM 781 C C . ASN A 1 104 ? -27.516 18.443 -17.078 1.00 14.27 104 ASN A C 1
ATOM 782 O O . ASN A 1 104 ? -28.000 18.066 -18.149 1.00 14.53 104 ASN A O 1
ATOM 787 N N . THR A 1 105 ? -27.207 19.712 -16.837 1.00 12.28 105 THR A N 1
ATOM 788 C CA . THR A 1 105 ? -27.430 20.750 -17.832 1.00 11.13 105 THR A CA 1
ATOM 789 C C . THR A 1 105 ? -26.200 21.641 -17.973 1.00 10.94 105 THR A C 1
ATOM 790 O O . THR A 1 105 ? -26.314 22.847 -18.171 1.00 11.95 105 THR A O 1
ATOM 794 N N . ASN A 1 106 ? -25.023 21.034 -17.872 1.00 11.54 106 ASN A N 1
ATOM 795 C CA . ASN A 1 106 ? -23.771 21.775 -17.994 1.00 10.86 106 ASN A CA 1
ATOM 796 C C . ASN A 1 106 ? -23.527 22.216 -19.430 1.00 11.67 106 ASN A C 1
ATOM 797 O O . ASN A 1 106 ? -23.626 21.417 -20.363 1.00 11.27 106 ASN A O 1
ATOM 802 N N . GLY A 1 107 ? -23.199 23.492 -19.597 1.00 10.00 107 GLY A N 1
ATOM 803 C CA . GLY A 1 107 ? -22.933 24.022 -20.919 1.00 9.55 107 GLY A CA 1
ATOM 804 C C . GLY A 1 107 ? -21.590 24.722 -20.914 1.00 8.01 107 GLY A C 1
ATOM 805 O O . GLY A 1 107 ? -20.547 24.076 -20.919 1.00 10.72 107 GLY A O 1
ATOM 806 N N . SER A 1 108 ? -21.620 26.048 -20.886 1.00 8.78 108 SER A N 1
ATOM 807 C CA . SER A 1 108 ? -20.391 26.834 -20.869 1.00 8.41 108 SER A CA 1
ATOM 808 C C . SER A 1 108 ? -20.345 27.807 -19.699 1.00 9.31 108 SER A C 1
ATOM 809 O O . SER A 1 108 ? -19.280 28.315 -19.348 1.00 8.13 108 SER A O 1
ATOM 812 N N . GLN A 1 109 ? -21.494 28.069 -19.085 1.00 8.42 109 GLN A N 1
ATOM 813 C CA . GLN A 1 109 ? -21.524 29.006 -17.973 1.00 7.31 109 GLN A CA 1
ATOM 814 C C . GLN A 1 109 ? -20.863 28.457 -16.725 1.00 5.69 109 GLN A C 1
ATOM 815 O O . GLN A 1 109 ? -21.021 27.288 -16.377 1.00 6.59 109 GLN A O 1
ATOM 821 N N . PHE A 1 110 ? -20.126 29.336 -16.058 1.00 7.28 110 PHE A N 1
ATOM 822 C CA . PHE A 1 110 ? -19.372 28.992 -14.861 1.00 7.44 110 PHE A CA 1
ATOM 823 C C . PHE A 1 110 ? -19.504 30.117 -13.842 1.00 6.99 110 PHE A C 1
ATOM 824 O O . PHE A 1 110 ? -19.992 31.204 -14.158 1.00 7.53 110 PHE A O 1
ATOM 832 N N . PHE A 1 111 ? -19.076 29.855 -12.614 1.00 6.72 111 PHE A N 1
ATOM 833 C CA . PHE A 1 111 ? -19.061 30.901 -11.610 1.00 7.26 111 PHE A CA 1
ATOM 834 C C . PHE A 1 111 ? -17.821 30.717 -10.744 1.00 5.78 111 PHE A C 1
ATOM 835 O O . PHE A 1 111 ? -17.282 29.615 -10.641 1.00 6.82 111 PHE A O 1
ATOM 843 N N . ILE A 1 112 ? -17.339 31.825 -10.197 1.00 6.59 112 ILE A N 1
ATOM 844 C CA . ILE A 1 112 ? -16.163 31.839 -9.337 1.00 6.85 112 ILE A CA 1
ATOM 845 C C . ILE A 1 112 ? -16.667 32.285 -7.971 1.00 5.74 112 ILE A C 1
ATOM 846 O O . ILE A 1 112 ? -17.205 33.378 -7.836 1.00 6.74 112 ILE A O 1
ATOM 851 N N . THR A 1 113 ? -16.490 31.447 -6.958 1.00 8.26 113 THR A N 1
ATOM 852 C CA . THR A 1 113 ? -16.963 31.790 -5.623 1.00 8.62 113 THR A CA 1
ATOM 853 C C . THR A 1 113 ? -16.113 32.855 -4.934 1.00 9.56 113 THR A C 1
ATOM 854 O O . THR A 1 113 ? -14.898 32.905 -5.121 1.00 8.38 113 THR A O 1
ATOM 858 N N . THR A 1 114 ? -16.757 33.722 -4.157 1.00 7.95 114 THR A N 1
ATOM 859 C CA . THR A 1 114 ? -16.031 34.745 -3.410 1.00 8.34 114 THR A CA 1
ATOM 860 C C . THR A 1 114 ? -16.285 34.535 -1.919 1.00 9.29 114 THR A C 1
ATOM 861 O O . THR A 1 114 ? -15.803 35.294 -1.079 1.00 10.63 114 THR A O 1
ATOM 865 N N . VAL A 1 115 ? -17.058 33.495 -1.615 1.00 10.14 115 VAL A N 1
ATOM 866 C CA . VAL A 1 115 ? -17.380 33.100 -0.240 1.00 9.70 115 VAL A CA 1
ATOM 867 C C . VAL A 1 115 ? -17.633 31.592 -0.250 1.00 10.33 115 VAL A C 1
ATOM 868 O O . VAL A 1 115 ? -17.829 30.992 -1.311 1.00 9.79 115 VAL A O 1
ATOM 872 N N . PRO A 1 116 ? -17.595 30.947 0.927 1.00 11.10 116 PRO A N 1
ATOM 873 C CA . PRO A 1 116 ? -17.849 29.503 0.964 1.00 10.40 116 PRO A CA 1
ATOM 874 C C . PRO A 1 116 ? -19.323 29.284 0.596 1.00 9.37 116 PRO A C 1
ATOM 875 O O . PRO A 1 116 ? -20.188 30.015 1.077 1.00 9.92 116 PRO A O 1
ATOM 879 N N . CYS A 1 117 ? -19.604 28.293 -0.247 1.00 10.88 117 CYS A N 1
ATOM 880 C CA . CYS A 1 117 ? -20.979 28.003 -0.676 1.00 11.48 117 CYS A CA 1
ATOM 881 C C . CYS A 1 117 ? -21.288 26.507 -0.556 1.00 10.82 117 CYS A C 1
ATOM 882 O O . CYS A 1 117 ? -21.701 25.877 -1.529 1.00 11.51 117 CYS A O 1
ATOM 885 N N . PRO A 1 118 ? -21.119 25.921 0.643 1.00 9.88 118 PRO A N 1
ATOM 886 C CA . PRO A 1 118 ? -21.379 24.491 0.844 1.00 10.59 118 PRO A CA 1
ATOM 887 C C . PRO A 1 118 ? -22.748 23.958 0.421 1.00 9.66 118 PRO A C 1
ATOM 888 O O . PRO A 1 118 ? -22.880 22.784 0.083 1.00 11.01 118 PRO A O 1
ATOM 892 N N . TRP A 1 119 ? -23.761 24.817 0.433 1.00 10.88 119 TRP A N 1
ATOM 893 C CA . TRP A 1 119 ? -25.108 24.404 0.049 1.00 11.48 119 TRP A CA 1
ATOM 894 C C . TRP A 1 119 ? -25.224 24.064 -1.439 1.00 11.57 119 TRP A C 1
ATOM 895 O O . TRP A 1 119 ? -26.249 23.550 -1.890 1.00 11.52 119 TRP A O 1
ATOM 906 N N . LEU A 1 120 ? -24.174 24.352 -2.201 1.00 9.93 120 LEU A N 1
ATOM 907 C CA . LEU A 1 120 ? -24.177 24.053 -3.629 1.00 10.24 120 LEU A CA 1
ATOM 908 C C . LEU A 1 120 ? -23.553 22.686 -3.894 1.00 10.29 120 LEU A C 1
ATOM 909 O O . LEU A 1 120 ? -23.591 22.181 -5.018 1.00 11.37 120 LEU A O 1
ATOM 914 N N . ASP A 1 121 ? -22.987 22.080 -2.855 1.00 11.67 121 ASP A N 1
ATOM 915 C CA . ASP A 1 121 ? -22.380 20.760 -2.999 1.00 12.85 121 ASP A CA 1
ATOM 916 C C . ASP A 1 121 ? -23.435 19.764 -3.469 1.00 13.53 121 ASP A C 1
ATOM 917 O O . ASP A 1 121 ? -24.540 19.706 -2.920 1.00 14.91 121 ASP A O 1
ATOM 922 N N . GLY A 1 122 ? -23.090 18.987 -4.493 1.00 13.92 122 GLY A N 1
ATOM 923 C CA . GLY A 1 122 ? -24.014 18.007 -5.036 1.00 13.05 122 GLY A CA 1
ATOM 924 C C . GLY A 1 122 ? -24.979 18.606 -6.040 1.00 12.25 122 GLY A C 1
ATOM 925 O O . GLY A 1 122 ? -25.817 17.902 -6.604 1.00 13.96 122 GLY A O 1
ATOM 926 N N . LYS A 1 123 ? -24.867 19.911 -6.267 1.00 12.48 123 LYS A N 1
ATOM 927 C CA . LYS A 1 123 ? -25.747 20.604 -7.205 1.00 12.69 123 LYS A CA 1
ATOM 928 C C . LYS A 1 123 ? -24.966 21.210 -8.368 1.00 11.06 123 LYS A C 1
ATOM 929 O O . LYS A 1 123 ? -25.465 21.289 -9.487 1.00 11.57 123 LYS A O 1
ATOM 935 N N . HIS A 1 124 ? -23.742 21.639 -8.088 1.00 9.85 124 HIS A N 1
ATOM 936 C CA . HIS A 1 124 ? -22.882 22.245 -9.099 1.00 10.08 124 HIS A CA 1
ATOM 937 C C . HIS A 1 124 ? -21.533 21.549 -9.090 1.00 10.98 124 HIS A C 1
ATOM 938 O O . HIS A 1 124 ? -20.996 21.242 -8.027 1.00 11.35 124 HIS A O 1
ATOM 945 N N . VAL A 1 125 ? -20.990 21.302 -10.278 1.00 10.65 125 VAL A N 1
ATOM 946 C CA . VAL A 1 125 ? -19.704 20.623 -10.397 1.00 10.00 125 VAL A CA 1
ATOM 947 C C . VAL A 1 125 ? -18.518 21.576 -10.282 1.00 10.00 125 VAL A C 1
ATOM 948 O O . VAL A 1 125 ? -18.312 22.4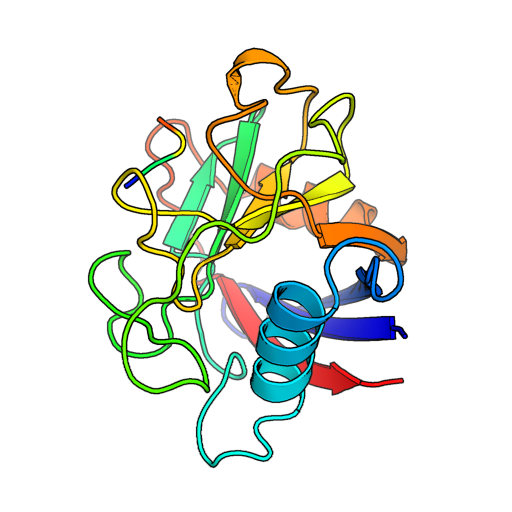42 -11.137 1.00 8.74 125 VAL A O 1
ATOM 952 N N . VAL A 1 126 ? -17.751 21.414 -9.209 1.00 10.44 126 VAL A N 1
ATOM 953 C CA . VAL A 1 126 ? -16.561 22.225 -8.974 1.00 9.28 126 VAL A CA 1
ATOM 954 C C . VAL A 1 126 ? -15.468 21.572 -9.811 1.00 9.01 126 VAL A C 1
ATOM 955 O O . VAL A 1 126 ? -15.292 20.356 -9.756 1.00 8.96 126 VAL A O 1
ATOM 959 N N . PHE A 1 127 ? -14.734 22.368 -10.580 1.00 8.92 127 PHE A N 1
ATOM 960 C CA . PHE A 1 127 ? -13.704 21.796 -11.437 1.00 8.78 127 PHE A CA 1
ATOM 961 C C . PHE A 1 127 ? -12.388 22.565 -11.501 1.00 10.03 127 PHE A C 1
ATOM 962 O O . PHE A 1 127 ? -11.523 22.230 -12.308 1.00 9.30 127 PHE A O 1
ATOM 970 N N . GLY A 1 128 ? -12.226 23.582 -10.661 1.00 8.65 128 GLY A N 1
ATOM 971 C CA . GLY A 1 128 ? -10.983 24.341 -10.683 1.00 10.45 128 GLY A CA 1
ATOM 972 C C . GLY A 1 128 ? -10.860 25.349 -9.559 1.00 10.07 128 GLY A C 1
ATOM 973 O O . GLY A 1 128 ? -11.745 25.452 -8.714 1.00 10.29 128 GLY A O 1
ATOM 974 N N . GLU A 1 129 ? -9.757 26.096 -9.550 1.00 8.79 129 GLU A N 1
ATOM 975 C CA . GLU A 1 129 ? -9.519 27.109 -8.527 1.00 9.24 129 GLU A CA 1
ATOM 976 C C . GLU A 1 129 ? -8.665 28.248 -9.074 1.00 9.79 129 GLU A C 1
ATOM 977 O O . GLU A 1 129 ? -7.936 28.080 -10.054 1.00 10.30 129 GLU A O 1
ATOM 983 N N . VAL A 1 130 ? -8.762 29.410 -8.438 1.00 9.80 130 VAL A N 1
ATOM 984 C CA . VAL A 1 130 ? -7.984 30.569 -8.852 1.00 9.95 130 VAL A CA 1
ATOM 985 C C . VAL A 1 130 ? -6.582 30.461 -8.250 1.00 10.29 130 VAL A C 1
ATOM 986 O O . VAL A 1 130 ? -6.432 30.332 -7.032 1.00 11.30 130 VAL A O 1
ATOM 990 N N . VAL A 1 131 ? -5.559 30.496 -9.101 1.00 9.92 131 VAL A N 1
ATOM 991 C CA . VAL A 1 131 ? -4.184 30.394 -8.614 1.00 10.15 131 VAL A CA 1
ATOM 992 C C . VAL A 1 131 ? -3.379 31.677 -8.790 1.00 11.46 131 VAL A C 1
ATOM 993 O O . VAL A 1 131 ? -2.259 31.794 -8.288 1.00 12.08 131 VAL A O 1
ATOM 997 N N . ASP A 1 132 ? -3.943 32.639 -9.506 1.00 10.18 132 ASP A N 1
ATOM 998 C CA . ASP A 1 132 ? -3.292 33.926 -9.697 1.00 12.05 132 ASP A CA 1
ATOM 999 C C . ASP A 1 132 ? -4.349 34.937 -10.099 1.00 12.49 132 ASP A C 1
ATOM 1000 O O . ASP A 1 132 ? -5.258 34.624 -10.871 1.00 12.62 132 ASP A O 1
ATOM 1005 N N . GLY A 1 133 ? -4.247 36.139 -9.545 1.00 11.75 133 GLY A N 1
ATOM 1006 C CA . GLY A 1 133 ? -5.199 37.182 -9.867 1.00 11.56 133 GLY A CA 1
ATOM 1007 C 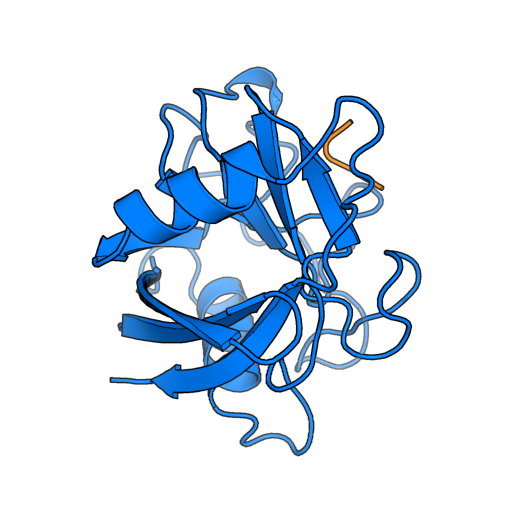C . GLY A 1 133 ? -6.484 37.182 -9.059 1.00 12.14 133 GLY A C 1
ATOM 1008 O O . GLY A 1 133 ? -7.504 37.681 -9.538 1.00 10.52 133 GLY A O 1
ATOM 1009 N N . TYR A 1 134 ? -6.467 36.641 -7.843 1.00 11.39 134 TYR A N 1
ATOM 1010 C CA . TYR A 1 134 ? -7.692 36.660 -7.052 1.00 10.58 134 TYR A CA 1
ATOM 1011 C C . TYR A 1 134 ? -8.073 38.106 -6.759 1.00 11.09 134 TYR A C 1
ATOM 1012 O O . TYR A 1 134 ? -9.248 38.421 -6.572 1.00 10.05 134 TYR A O 1
ATOM 1021 N N . ASP A 1 135 ? -7.078 38.989 -6.717 1.00 11.70 135 ASP A N 1
ATOM 1022 C CA . ASP A 1 135 ? -7.339 40.397 -6.460 1.00 13.31 135 ASP A CA 1
ATOM 1023 C C . ASP A 1 135 ? -8.185 40.976 -7.592 1.00 12.71 135 ASP A C 1
ATOM 1024 O O . ASP A 1 135 ? -8.921 41.942 -7.397 1.00 12.84 135 ASP A O 1
ATOM 1029 N N . ILE A 1 136 ? -8.077 40.375 -8.772 1.00 13.31 136 ILE A N 1
ATOM 1030 C CA . ILE A 1 136 ? -8.851 40.818 -9.927 1.00 13.19 136 ILE A CA 1
ATOM 1031 C C . ILE A 1 136 ? -10.292 40.344 -9.754 1.00 12.49 136 ILE A C 1
ATOM 1032 O O . ILE A 1 136 ? -11.238 41.046 -10.118 1.00 12.26 136 ILE A O 1
ATOM 1037 N N . VAL A 1 137 ? -10.451 39.147 -9.196 1.00 11.90 137 VAL A N 1
ATOM 1038 C CA . VAL A 1 137 ? -11.776 38.597 -8.942 1.00 11.75 137 VAL A CA 1
ATOM 1039 C C . VAL A 1 137 ? -12.466 39.543 -7.960 1.00 12.43 137 VAL A C 1
ATOM 1040 O O . VAL A 1 137 ? -13.646 39.850 -8.099 1.00 12.20 137 VAL A O 1
ATOM 1044 N N . LYS A 1 138 ? -11.707 40.019 -6.976 1.00 12.91 138 LYS A N 1
ATOM 1045 C CA . LYS A 1 138 ? -12.238 40.935 -5.975 1.00 14.38 138 LYS A CA 1
ATOM 1046 C C . LYS A 1 138 ? -12.615 42.283 -6.580 1.00 14.75 138 LYS A C 1
ATOM 1047 O O . LYS A 1 138 ? -13.622 42.880 -6.198 1.00 14.54 138 LYS A O 1
ATOM 1053 N N . LYS A 1 139 ? -11.806 42.772 -7.516 1.00 13.90 139 LYS A N 1
ATOM 1054 C CA . LYS A 1 139 ? -12.102 44.052 -8.146 1.00 14.34 139 LYS A CA 1
ATOM 1055 C C . LYS A 1 139 ? -13.399 43.929 -8.940 1.00 12.72 139 LYS A C 1
ATOM 1056 O O . LYS A 1 139 ? -14.219 44.844 -8.946 1.00 13.36 139 LYS A O 1
ATOM 1062 N N . VAL A 1 140 ? -13.577 42.795 -9.610 1.00 11.79 140 VAL A N 1
ATOM 1063 C CA . VAL A 1 140 ? -14.787 42.556 -10.391 1.00 11.39 140 VAL A CA 1
ATOM 1064 C C . VAL A 1 140 ? -15.990 42.496 -9.453 1.00 12.03 140 VAL A C 1
ATOM 1065 O O . VAL A 1 140 ? -17.024 43.108 -9.715 1.00 11.87 140 VAL A O 1
ATOM 1069 N N . GLU A 1 141 ? -15.841 41.768 -8.353 1.00 13.46 141 GLU A N 1
ATOM 1070 C CA . GLU A 1 141 ? -16.920 41.633 -7.382 1.00 12.16 141 GLU A CA 1
ATOM 1071 C C . GLU A 1 141 ? -17.375 42.992 -6.858 1.00 14.05 141 GLU A C 1
ATOM 1072 O O . GLU A 1 141 ? -18.571 43.226 -6.684 1.00 11.63 141 GLU A O 1
ATOM 1078 N N . SER A 1 142 ? -16.420 43.885 -6.614 1.00 15.13 142 SER A N 1
ATOM 1079 C CA . SER A 1 142 ? -16.726 45.215 -6.095 1.00 16.87 142 SER A CA 1
ATOM 1080 C C . SER A 1 142 ? -17.536 46.052 -7.077 1.00 17.74 142 SER A C 1
ATOM 1081 O O . SER A 1 142 ? -18.067 47.103 -6.713 1.00 18.67 142 SER A O 1
ATOM 1084 N N . LEU A 1 143 ? -17.627 45.589 -8.320 1.00 17.69 143 LEU A N 1
ATOM 1085 C CA . LEU A 1 143 ? -18.379 46.308 -9.342 1.00 17.24 143 LEU A CA 1
ATOM 1086 C C . LEU A 1 143 ? -19.767 45.715 -9.546 1.00 17.09 143 LEU A C 1
ATOM 1087 O O . LEU A 1 143 ? -20.535 46.190 -10.382 1.00 16.85 143 LEU A O 1
ATOM 1092 N N . GLY A 1 144 ? -20.086 44.679 -8.775 1.00 15.60 144 GLY A N 1
ATOM 1093 C CA . GLY A 1 144 ? -21.383 44.039 -8.898 1.00 14.52 144 GLY A CA 1
ATOM 1094 C C . GLY A 1 144 ? -22.440 44.640 -7.990 1.00 14.20 144 GLY A C 1
ATOM 1095 O O . GLY A 1 144 ? -22.244 45.716 -7.421 1.00 15.10 144 GLY A O 1
ATOM 1096 N N . SER A 1 145 ? -23.565 43.942 -7.862 1.00 13.89 145 SER A N 1
ATOM 1097 C CA . SER A 1 145 ? -24.674 44.388 -7.022 1.00 13.35 145 SER A CA 1
ATOM 1098 C C . SER A 1 145 ? -25.503 43.172 -6.601 1.00 12.60 145 SER A C 1
ATOM 1099 O O . SER A 1 145 ? -25.334 42.082 -7.142 1.00 12.39 145 SER A O 1
ATOM 1102 N N . PRO A 1 146 ? -26.411 43.341 -5.626 1.00 12.73 146 PRO A N 1
ATOM 1103 C CA . PRO A 1 146 ? -27.226 42.206 -5.186 1.00 13.77 14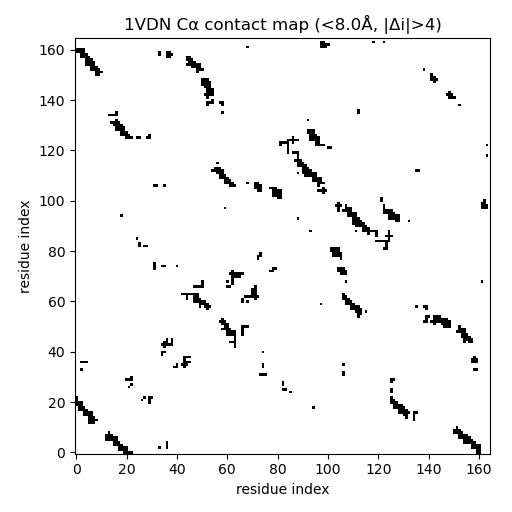6 PRO A CA 1
ATOM 1104 C C . PRO A 1 146 ? -27.997 41.497 -6.294 1.00 12.88 146 PRO A C 1
ATOM 1105 O O . PRO A 1 146 ? -28.182 40.283 -6.247 1.00 13.90 146 PRO A O 1
ATOM 1109 N N . SER A 1 147 ? -28.447 42.258 -7.286 1.00 12.95 147 SER A N 1
ATOM 1110 C CA . SER A 1 147 ? -29.199 41.693 -8.401 1.00 14.12 147 SER A CA 1
ATOM 1111 C C . SER A 1 147 ? -28.271 41.009 -9.401 1.00 12.51 147 SER A C 1
ATOM 1112 O O . SER A 1 147 ? -28.715 40.226 -10.243 1.00 14.10 147 SER A O 1
ATOM 1115 N N . GLY A 1 148 ? -26.982 41.318 -9.308 1.00 12.82 148 GLY A N 1
ATOM 1116 C CA . GLY A 1 148 ? -26.015 40.734 -10.220 1.00 10.43 148 GLY A CA 1
ATOM 1117 C C . GLY A 1 148 ? -25.650 41.696 -11.334 1.00 10.67 148 GLY A C 1
ATOM 1118 O O . GLY A 1 148 ? -24.702 41.464 -12.085 1.00 9.82 148 GLY A O 1
ATOM 1119 N N . ALA A 1 149 ? -26.405 42.783 -11.447 1.00 11.70 149 ALA A N 1
ATOM 1120 C CA . ALA A 1 149 ? -26.146 43.779 -12.480 1.00 13.39 149 ALA A CA 1
ATOM 1121 C C . ALA A 1 149 ? -24.859 44.547 -12.196 1.00 14.52 149 ALA A C 1
ATOM 1122 O O . ALA A 1 149 ? -24.460 44.710 -11.043 1.00 14.13 149 ALA A O 1
ATOM 1124 N N . THR A 1 150 ? -24.212 45.017 -13.257 1.00 15.29 150 THR A N 1
ATOM 1125 C CA . THR A 1 150 ? -22.977 45.784 -13.136 1.00 15.48 150 THR A CA 1
ATOM 1126 C C . THR A 1 150 ? -23.127 47.093 -13.904 1.00 15.91 150 THR A C 1
ATOM 1127 O O . THR A 1 150 ? -23.793 47.134 -14.934 1.00 16.37 150 THR A O 1
ATOM 1131 N N . LYS A 1 151 ? -22.523 48.165 -13.398 1.00 17.37 151 LYS A N 1
ATOM 1132 C CA . LYS A 1 151 ? -22.603 49.461 -14.067 1.00 18.15 151 LYS A CA 1
ATOM 1133 C C . LYS A 1 151 ? -21.601 49.500 -15.213 1.00 17.78 151 LYS A C 1
ATOM 1134 O O . LYS A 1 151 ? -21.777 50.233 -16.190 1.00 17.75 151 LYS A O 1
ATOM 1140 N N . ALA A 1 152 ? -20.549 48.702 -15.086 1.00 16.26 152 ALA A N 1
ATOM 1141 C CA . ALA A 1 152 ? -19.524 48.626 -16.117 1.00 14.69 152 ALA A CA 1
ATOM 1142 C C . ALA A 1 152 ? -19.729 47.343 -16.912 1.00 14.34 152 ALA A C 1
ATOM 1143 O O . ALA A 1 152 ? -20.275 46.369 -16.396 1.00 15.25 152 ALA A O 1
ATOM 1145 N N . ARG A 1 153 ? -19.315 47.349 -18.175 1.00 12.84 153 ARG A N 1
ATOM 1146 C CA . ARG A 1 153 ? -19.430 46.154 -19.002 1.00 13.31 153 ARG A CA 1
ATOM 1147 C C . ARG A 1 153 ? -18.147 45.368 -18.769 1.00 11.47 153 ARG A C 1
ATOM 1148 O O . ARG A 1 153 ? -17.079 45.739 -19.261 1.00 12.67 153 ARG A O 1
ATOM 1156 N N . ILE A 1 154 ? -18.254 44.292 -17.996 1.00 10.54 154 ILE A N 1
ATOM 1157 C CA . ILE A 1 154 ? -17.100 43.467 -17.664 1.00 10.32 154 ILE A CA 1
ATOM 1158 C C . ILE A 1 154 ? -17.065 42.228 -18.540 1.00 8.67 154 ILE A C 1
ATOM 1159 O O . ILE A 1 154 ? -18.033 41.464 -18.607 1.00 9.61 154 ILE A O 1
ATOM 1164 N N . VAL A 1 155 ? -15.941 42.024 -19.219 1.00 8.00 155 VAL A N 1
ATOM 1165 C CA . VAL A 1 155 ? -15.819 40.885 -20.107 1.00 8.25 155 VAL A CA 1
ATOM 1166 C C . VAL A 1 155 ? -14.486 40.164 -20.005 1.00 9.73 155 VAL A C 1
ATOM 1167 O O . VAL A 1 155 ? -13.515 40.677 -19.443 1.00 8.89 155 VAL A O 1
ATOM 1171 N N . VAL A 1 156 ? -14.478 38.946 -20.529 1.00 9.49 156 VAL A N 1
ATOM 1172 C CA . VAL A 1 156 ? -13.271 38.148 -20.619 1.00 9.32 156 VAL A CA 1
ATOM 1173 C C . VAL A 1 156 ? -12.794 38.656 -21.973 1.00 10.86 156 VAL A C 1
ATOM 1174 O O . VAL A 1 156 ? -13.316 38.249 -23.014 1.00 12.55 156 VAL A O 1
ATOM 1178 N N . ALA A 1 157 ? -11.845 39.586 -21.958 1.00 10.76 157 ALA A N 1
ATOM 1179 C CA . ALA A 1 157 ? -11.340 40.171 -23.194 1.00 12.90 157 ALA A CA 1
ATOM 1180 C C . ALA A 1 157 ? -10.555 39.170 -24.021 1.00 13.91 157 ALA A C 1
ATOM 1181 O O . ALA A 1 157 ? -10.690 39.109 -25.245 1.00 14.92 157 ALA A O 1
ATOM 1183 N N . LYS A 1 158 ? -9.741 38.377 -23.341 1.00 12.62 158 LYS A N 1
ATOM 1184 C CA . LYS A 1 158 ? -8.910 37.385 -23.997 1.00 13.23 158 LYS A CA 1
ATOM 1185 C C . LYS A 1 158 ? -8.779 36.203 -23.057 1.00 12.39 158 LYS A C 1
ATOM 1186 O O . LYS A 1 158 ? -8.788 36.372 -21.839 1.00 12.23 158 LYS A O 1
ATOM 1192 N N . SER A 1 159 ? -8.673 35.007 -23.620 1.00 10.06 159 SER A N 1
ATOM 1193 C CA . SER A 1 159 ? -8.527 33.809 -22.815 1.00 9.62 159 SER A CA 1
ATOM 1194 C C . SER A 1 159 ? -7.634 32.803 -23.525 1.00 10.82 159 SER A C 1
ATOM 1195 O O . SER A 1 159 ? -7.429 32.886 -24.738 1.00 10.54 159 SER A O 1
ATOM 1198 N N . GLY A 1 160 ? -7.082 31.869 -22.760 1.00 9.27 160 GLY A N 1
ATOM 1199 C CA . GLY A 1 160 ? -6.219 30.862 -23.340 1.00 10.05 160 GLY A CA 1
ATOM 1200 C C . GLY A 1 160 ? -5.699 29.892 -22.305 1.00 11.63 160 GLY A C 1
ATOM 1201 O O . GLY A 1 160 ? -6.177 29.864 -21.167 1.00 9.68 160 GLY A O 1
ATOM 1202 N N . GLU A 1 161 ? -4.722 29.085 -22.705 1.00 11.29 161 GLU A N 1
ATOM 1203 C CA . GLU A 1 161 ? -4.124 28.102 -21.812 1.00 11.86 161 GLU A CA 1
ATOM 1204 C C . GLU A 1 161 ? -2.634 28.376 -21.659 1.00 13.60 161 GLU A C 1
ATOM 1205 O O . GLU A 1 161 ? -1.992 28.893 -22.572 1.00 13.48 161 GLU A O 1
ATOM 1211 N N . LEU A 1 162 ? -2.097 28.045 -20.490 1.00 12.08 162 LEU A N 1
ATOM 1212 C CA . LEU A 1 162 ? -0.675 28.237 -20.223 1.00 13.64 162 LEU A CA 1
ATOM 1213 C C . LEU A 1 162 ? 0.064 26.933 -20.471 1.00 14.07 162 LEU A C 1
ATOM 1214 O O . LEU A 1 162 ? 1.305 26.977 -20.620 1.00 17.03 162 LEU A O 1
ATOM 1222 N N . ALA B 2 2 ? -29.688 29.605 -14.478 1.00 11.28 2 ALA B N 1
ATOM 1223 C CA . ALA B 2 2 ? -29.992 30.585 -13.438 1.00 12.02 2 ALA B CA 1
ATOM 1224 C C . ALA B 2 2 ? -29.485 30.141 -12.066 1.00 11.61 2 ALA B C 1
ATOM 1225 O O . ALA B 2 2 ? -29.580 30.889 -11.095 1.00 11.58 2 ALA B O 1
ATOM 1227 N N . ALA B 2 3 ? -28.968 28.919 -11.985 1.00 10.90 3 ALA B N 1
ATOM 1228 C CA . ALA B 2 3 ? -28.421 28.404 -10.729 1.00 11.54 3 ALA B CA 1
ATOM 1229 C C . ALA B 2 3 ? -26.914 28.633 -10.810 1.00 11.99 3 ALA B C 1
ATOM 1230 O O . ALA B 2 3 ? -26.333 28.549 -11.892 1.00 12.76 3 ALA B O 1
ATOM 1232 N N . PRO B 2 4 ? -26.249 28.876 -9.668 1.00 11.46 4 PRO B N 1
ATOM 1233 C CA . PRO B 2 4 ? -26.759 28.950 -8.294 1.00 11.36 4 PRO B CA 1
ATOM 1234 C C . PRO B 2 4 ? -27.589 30.179 -7.938 1.00 12.44 4 PRO B C 1
ATOM 1235 O O . PRO B 2 4 ? -27.270 31.302 -8.331 1.00 13.27 4 PRO B O 1
ATOM 1239 N N . ALA B 2 5 ? -28.648 29.949 -7.166 1.00 13.06 5 ALA B N 1
ATOM 1240 C CA . ALA B 2 5 ? -29.542 31.017 -6.734 1.00 14.13 5 ALA B CA 1
ATOM 1241 C C . ALA B 2 5 ? -28.841 31.956 -5.761 1.00 14.17 5 ALA B C 1
ATOM 1242 O O . ALA B 2 5 ? -28.013 31.515 -4.959 1.00 15.78 5 ALA B O 1
#

Nearest PDB structures (foldseek):
  1ist-assembly1_A  TM=1.003E+00  e=2.843E-33  Saccharomyces cerevisiae
  2cfe-assembly1_A  TM=9.997E-01  e=3.066E-29  Malassezia sympodialis
  4zsd-assembly1_A  TM=1.000E+00  e=2.613E-28  Homo sapiens
  2alf-assembly1_A  TM=1.000E+00  e=8.098E-28  Homo sapiens
  9bfy-assembly2_C  TM=9.982E-01  e=1.978E-27  Homo sapiens

CATH classification: 2.40.100.10

GO terms:
  GO:0005634 nucleus (C, IDA)
  GO:0005758 mitochondrial intermembrane space (C, IDA)
  GO:0003755 peptidyl-prolyl cis-trans isomerase activity (F, IDA)
  GO:0034967 Set3 complex (C, IDA)
  GO:0045836 positive regulation of meiotic nuclear division (P, IGI)
  GO:0016018 cyclosporin A binding (F, IMP)
  GO:0005739 mitochondrion (C, HDA)
  GO:0003729 mRNA binding (F, HDA)
  GO:0045836 positive regulation of meiotic nuclear division (P, IMP)
  GO:0030437 ascospore formation (P, IMP)
  GO:0034967 Set3 complex (C, IPI)
  GO:0005737 cytoplasm (C, EXP)
  GO:0005758 mitochondrial intermembrane space (C, EXP)
  GO:0045835 negative regulation of meiotic nuclear division (P, IDA)

InterPro domains:
  IPR002130 Cyclophilin-type peptidyl-prolyl cis-trans isomerase domain [PF00160] (5-155)
  IPR002130 Cyclophilin-type peptidyl-prolyl cis-trans isomerase domain [PR00153] (22-37)
  IPR002130 Cyclophilin-type peptidyl-prolyl cis-trans isomerase domain [PR00153] (51-63)
  IPR002130 Cyclophilin-type peptidyl-prolyl cis-trans isomerase domain [PR00153] (94-109)
  IPR002130 Cyclophilin-type peptidyl-prolyl cis-trans isomerase domain [PR00153] (109-121)
  IPR002130 Cyclophilin-type peptidyl-prolyl cis-trans isomerase domain [PR00153] (122-137)
  IPR002130 Cyclophilin-type peptidyl-prolyl cis-trans isomerase domain [PS50072] (5-161)
  IPR020892 Cyclophilin-type peptidyl-prolyl cis-trans isomerase, conserved site [PS00170] (46-63)
  IPR024936 Cyclophilin-type peptidyl-prolyl cis-trans isomerase [PIRSF001467] (2-161)
  IPR029000 Cyclophilin-like domain superfamily [G3DSA:2.40.100.10] (1-162)
  IPR029000 Cyclophilin-like domain superfamily [SSF50891] (2-162)